Protein AF-A0A0C2FKF3-F1 (afdb_monomer_lite)

Radius of gyration: 17.96 Å; chains: 1; bounding box: 30×35×62 Å

InterPro domains:
  IPR029058 Alpha/Beta hydrolase fold [G3DSA:3.40.50.1820] (2-77)

pLDDT: mean 75.43, std 17.51, range [30.58, 95.81]

Structure (mmCIF, N/CA/C/O backbone):
data_AF-A0A0C2FKF3-F1
#
_entry.id   AF-A0A0C2FKF3-F1
#
loop_
_atom_site.group_PDB
_atom_site.id
_atom_site.type_symbol
_atom_site.label_atom_id
_atom_site.label_alt_id
_atom_site.label_comp_id
_atom_site.label_asym_id
_atom_site.label_entity_id
_atom_site.label_seq_id
_atom_site.pdbx_PDB_ins_code
_atom_site.Cartn_x
_atom_site.Cartn_y
_atom_site.Cartn_z
_atom_site.occupancy
_atom_site.B_iso_or_equiv
_atom_site.auth_seq_id
_atom_site.auth_comp_id
_atom_site.auth_asym_id
_atom_site.auth_atom_id
_atom_site.pdbx_PDB_model_num
ATOM 1 N N . MET A 1 1 ? 0.595 -1.906 -33.499 1.00 36.53 1 MET A N 1
ATOM 2 C CA . MET A 1 1 ? 1.545 -0.775 -33.388 1.00 36.53 1 MET A CA 1
ATOM 3 C C . MET A 1 1 ? 0.930 0.167 -32.358 1.00 36.53 1 MET A C 1
ATOM 5 O O . MET A 1 1 ? -0.204 0.544 -32.580 1.00 36.53 1 MET A O 1
ATOM 9 N N . HIS A 1 2 ? 1.459 0.460 -31.174 1.00 30.58 2 HIS A N 1
ATOM 10 C CA . HIS A 1 2 ? 2.814 0.431 -30.634 1.00 30.58 2 HIS A CA 1
ATOM 11 C C . HIS A 1 2 ? 2.900 -0.492 -29.411 1.00 30.58 2 HIS A C 1
ATOM 13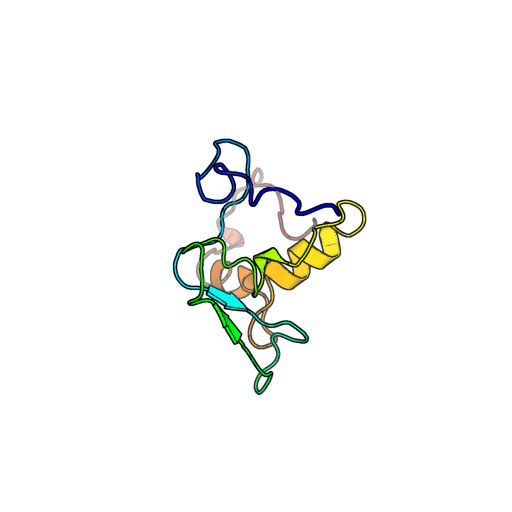 O O . HIS A 1 2 ? 2.126 -0.344 -28.471 1.00 30.58 2 HIS A O 1
ATOM 19 N N . GLY A 1 3 ? 3.850 -1.430 -29.426 1.00 34.91 3 GLY A N 1
ATOM 20 C CA . GLY A 1 3 ? 4.329 -2.030 -28.188 1.00 34.91 3 GLY A CA 1
ATOM 21 C C . GLY A 1 3 ? 5.115 -0.957 -27.453 1.00 34.91 3 GLY A C 1
ATOM 22 O O . GLY A 1 3 ? 6.171 -0.545 -27.931 1.00 34.91 3 GLY A O 1
ATOM 23 N N . GLN A 1 4 ? 4.564 -0.449 -26.355 1.00 41.09 4 GLN A N 1
ATOM 24 C CA . GLN A 1 4 ? 5.338 0.370 -25.442 1.00 41.09 4 GLN A CA 1
ATOM 25 C C . GLN A 1 4 ? 6.299 -0.585 -24.742 1.00 41.09 4 GLN A C 1
ATOM 27 O O . GLN A 1 4 ? 5.893 -1.448 -23.968 1.00 41.09 4 GLN A O 1
ATOM 32 N N . GLU A 1 5 ? 7.556 -0.489 -25.160 1.00 37.56 5 GLU A N 1
ATOM 33 C CA . GLU A 1 5 ? 8.729 -1.099 -24.557 1.00 37.56 5 GLU A CA 1
ATOM 34 C C . GLU A 1 5 ? 8.551 -1.143 -23.036 1.00 37.56 5 GLU A C 1
ATOM 36 O O . GLU A 1 5 ? 8.390 -0.102 -22.398 1.00 37.56 5 GLU A O 1
ATOM 41 N N . VAL A 1 6 ? 8.495 -2.351 -22.466 1.00 45.72 6 VAL A N 1
ATOM 42 C CA . VAL A 1 6 ? 8.483 -2.547 -21.015 1.00 45.72 6 VAL A CA 1
ATOM 43 C C . VAL A 1 6 ? 9.819 -2.002 -20.529 1.00 45.72 6 VAL A C 1
ATOM 45 O O . VAL A 1 6 ? 10.857 -2.647 -20.669 1.00 45.72 6 VAL A O 1
ATOM 48 N N . VAL A 1 7 ? 9.798 -0.740 -20.104 1.00 44.41 7 VAL A N 1
ATOM 49 C CA . VAL A 1 7 ? 10.984 0.057 -19.819 1.00 44.41 7 VAL A CA 1
ATOM 50 C C . VAL A 1 7 ? 11.840 -0.703 -18.810 1.00 44.41 7 VAL A C 1
ATOM 52 O O . VAL A 1 7 ? 11.436 -0.946 -17.677 1.00 44.41 7 VAL A O 1
ATOM 55 N N . SER A 1 8 ? 13.059 -1.029 -19.237 1.00 44.16 8 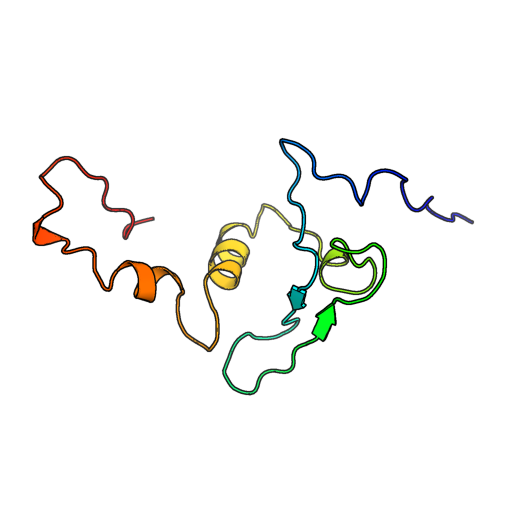SER A N 1
ATOM 56 C CA . SER A 1 8 ? 14.163 -1.700 -18.522 1.00 44.16 8 SER A CA 1
ATOM 57 C C . SER A 1 8 ? 14.518 -1.114 -17.128 1.00 44.16 8 SER A C 1
ATOM 59 O O . SER A 1 8 ? 15.396 -1.613 -16.422 1.00 44.16 8 SER A O 1
ATOM 61 N N . ASN A 1 9 ? 13.806 -0.074 -16.682 1.00 51.53 9 ASN A N 1
ATOM 62 C CA . ASN A 1 9 ? 14.049 0.681 -15.455 1.00 51.53 9 ASN A CA 1
ATOM 63 C C . ASN A 1 9 ? 12.927 0.572 -14.411 1.00 51.53 9 ASN A C 1
ATOM 65 O O . ASN A 1 9 ? 13.134 1.040 -13.297 1.00 51.53 9 ASN A O 1
ATOM 69 N N . THR A 1 10 ? 11.780 -0.053 -14.714 1.00 61.31 10 THR A N 1
ATOM 70 C CA . THR A 1 10 ? 10.647 -0.143 -13.767 1.00 61.31 10 THR A CA 1
ATOM 71 C C . THR A 1 10 ? 11.006 -0.900 -12.486 1.00 61.31 10 THR A C 1
ATOM 73 O O . THR A 1 10 ? 10.375 -0.697 -11.470 1.00 61.31 10 THR A O 1
ATOM 76 N N . CYS A 1 11 ? 12.066 -1.714 -12.490 1.00 63.16 11 CYS A N 1
ATOM 77 C CA . CYS A 1 11 ? 12.419 -2.602 -11.374 1.00 63.16 11 CYS A CA 1
ATOM 78 C C . CYS A 1 11 ? 13.598 -2.102 -10.523 1.00 63.16 11 CYS A C 1
ATOM 80 O O . CYS A 1 11 ? 14.193 -2.884 -9.781 1.00 63.16 11 CYS A O 1
ATOM 82 N N . LYS A 1 12 ? 14.042 -0.853 -10.704 1.00 68.69 12 LYS A N 1
ATOM 83 C CA . LYS A 1 12 ? 15.190 -0.311 -9.969 1.00 68.69 12 LYS A CA 1
ATOM 84 C C . LYS A 1 12 ? 14.697 0.710 -8.950 1.00 68.69 12 LYS A C 1
ATOM 86 O O . LYS A 1 12 ? 14.205 1.754 -9.376 1.00 68.69 12 LYS A O 1
ATOM 91 N N . PRO A 1 13 ? 14.869 0.466 -7.638 1.00 68.56 13 PRO A N 1
ATOM 92 C CA . PRO A 1 13 ? 14.539 1.466 -6.636 1.00 68.56 13 PRO A CA 1
ATOM 93 C C . PRO A 1 13 ? 15.347 2.738 -6.914 1.00 68.56 13 PRO A C 1
ATOM 95 O O . PRO A 1 13 ? 16.581 2.729 -6.947 1.00 68.56 13 PRO A O 1
ATOM 98 N N . GLY A 1 14 ? 14.633 3.827 -7.181 1.00 72.62 14 GLY A N 1
ATOM 99 C CA . GLY A 1 14 ? 15.206 5.143 -7.418 1.00 72.62 14 GLY A CA 1
ATOM 100 C C . GLY A 1 14 ? 15.239 5.946 -6.126 1.00 72.62 14 GLY A C 1
ATOM 101 O O . GLY A 1 14 ? 14.346 5.841 -5.295 1.00 72.62 14 GLY A O 1
ATOM 102 N N . ARG A 1 15 ? 16.238 6.820 -5.962 1.00 76.31 15 ARG A N 1
ATOM 103 C CA . ARG A 1 15 ? 16.348 7.687 -4.771 1.00 76.31 15 ARG A CA 1
ATOM 104 C C . ARG A 1 15 ? 15.106 8.563 -4.532 1.00 76.31 15 ARG A C 1
ATOM 106 O O . ARG A 1 15 ? 14.846 8.946 -3.397 1.00 76.31 15 ARG A O 1
ATOM 113 N N . PHE A 1 16 ? 14.375 8.895 -5.593 1.00 76.75 16 PHE A N 1
ATOM 114 C CA . PHE A 1 16 ? 13.201 9.773 -5.561 1.00 76.75 16 PHE A CA 1
ATOM 115 C C . PHE A 1 16 ? 11.968 9.125 -6.198 1.00 76.75 16 PHE A C 1
ATOM 117 O O . PHE A 1 16 ? 11.025 9.821 -6.562 1.00 76.75 16 PHE A O 1
ATOM 124 N N . THR A 1 17 ? 11.990 7.806 -6.375 1.00 73.31 17 THR A N 1
ATOM 125 C CA . THR A 1 17 ? 10.915 7.071 -7.037 1.00 73.31 17 THR A CA 1
ATOM 126 C C . THR A 1 17 ? 10.366 6.062 -6.039 1.00 73.31 17 THR A C 1
ATOM 128 O O . THR A 1 17 ? 11.149 5.246 -5.547 1.00 73.31 17 THR A O 1
ATOM 131 N N . PRO A 1 18 ? 9.065 6.123 -5.704 1.00 75.69 18 PRO A N 1
ATOM 132 C CA . PRO A 1 18 ? 8.429 5.092 -4.899 1.00 75.69 18 PRO A CA 1
ATOM 133 C C . PRO A 1 18 ? 8.668 3.722 -5.530 1.00 75.69 18 PRO A C 1
ATOM 135 O O . PRO A 1 18 ? 8.655 3.602 -6.753 1.00 75.69 18 PRO A O 1
ATOM 138 N N . TYR A 1 19 ? 8.930 2.728 -4.690 1.00 81.00 19 TYR A N 1
ATOM 139 C CA . TYR A 1 19 ? 9.163 1.355 -5.110 1.00 81.00 19 TYR A CA 1
ATOM 140 C C . TYR A 1 19 ? 8.350 0.429 -4.208 1.00 81.00 19 TYR A C 1
ATOM 142 O O . TYR A 1 19 ? 8.445 0.547 -2.979 1.00 81.00 19 TYR A O 1
ATOM 150 N N . HIS A 1 20 ? 7.549 -0.460 -4.786 1.00 77.81 20 HIS A N 1
ATOM 151 C CA . HIS A 1 20 ? 6.766 -1.424 -4.030 1.00 77.81 20 HIS A CA 1
ATOM 152 C C . HIS A 1 20 ? 7.670 -2.532 -3.469 1.00 77.81 20 HIS A C 1
ATOM 154 O O . HIS A 1 20 ? 8.688 -2.943 -4.024 1.00 77.81 20 HIS A O 1
ATOM 160 N N . GLN A 1 21 ? 7.334 -3.006 -2.275 1.00 75.12 21 GLN A N 1
ATOM 161 C CA . GLN A 1 21 ? 8.070 -4.100 -1.645 1.00 75.12 21 GLN A CA 1
ATOM 162 C C . GLN A 1 21 ? 7.839 -5.426 -2.389 1.00 75.12 21 GLN A C 1
ATOM 164 O O . GLN A 1 21 ? 6.824 -5.621 -3.045 1.00 75.12 21 GLN A O 1
ATOM 169 N N . GLY A 1 22 ? 8.790 -6.361 -2.282 1.00 74.44 22 GLY A N 1
ATOM 170 C CA . GLY A 1 22 ? 8.838 -7.571 -3.117 1.00 74.44 22 GLY A CA 1
ATOM 171 C C . GLY A 1 22 ? 7.591 -8.469 -3.096 1.00 74.44 22 GLY A C 1
ATOM 172 O O . GLY A 1 22 ? 7.283 -9.075 -4.119 1.00 74.44 22 GLY A O 1
ATOM 173 N N . THR A 1 23 ? 6.893 -8.556 -1.962 1.00 80.75 23 THR A N 1
ATOM 174 C CA . THR A 1 23 ? 5.610 -9.260 -1.823 1.00 80.75 23 THR A CA 1
ATOM 175 C C . THR A 1 23 ? 4.600 -8.280 -1.251 1.00 80.75 23 THR A C 1
ATOM 177 O O . THR A 1 23 ? 4.795 -7.763 -0.151 1.00 80.75 23 THR A O 1
ATOM 180 N N . GLU A 1 24 ? 3.536 -8.017 -2.002 1.00 88.19 24 GLU A N 1
ATOM 181 C CA . GLU A 1 24 ? 2.506 -7.043 -1.652 1.00 88.19 24 GLU A CA 1
ATOM 182 C C . GLU A 1 24 ? 1.130 -7.714 -1.609 1.00 88.19 24 GLU A C 1
ATOM 184 O O . GLU A 1 24 ? 0.796 -8.531 -2.467 1.00 88.19 24 GLU A O 1
ATOM 189 N N . ILE A 1 25 ? 0.323 -7.345 -0.611 1.00 91.31 25 ILE A N 1
ATOM 190 C CA . ILE A 1 25 ? -1.113 -7.620 -0.594 1.00 91.31 25 ILE A CA 1
ATOM 191 C C . ILE A 1 25 ? -1.832 -6.343 -1.005 1.00 91.31 25 ILE A C 1
ATOM 193 O O . ILE A 1 25 ? -1.790 -5.346 -0.283 1.00 91.31 25 ILE A O 1
ATOM 197 N N . TRP A 1 26 ? -2.511 -6.388 -2.144 1.00 91.25 26 TRP A N 1
ATOM 198 C CA . TRP A 1 26 ? -3.216 -5.250 -2.707 1.00 91.25 26 TRP A CA 1
ATOM 199 C C . TRP A 1 26 ? -4.730 -5.396 -2.543 1.00 91.25 26 TRP A C 1
ATOM 201 O O . TRP A 1 26 ? -5.318 -6.433 -2.857 1.00 91.25 26 TRP A O 1
ATOM 211 N N . TYR A 1 27 ? -5.373 -4.332 -2.065 1.00 93.00 27 TYR A N 1
ATOM 212 C CA . TYR A 1 27 ? -6.823 -4.243 -1.904 1.00 93.00 27 TYR A CA 1
ATOM 213 C C . TYR A 1 27 ? -7.394 -3.272 -2.948 1.00 93.00 27 TYR A C 1
ATOM 215 O O . TYR A 1 27 ? -7.348 -2.062 -2.733 1.00 93.00 27 TYR A O 1
ATOM 223 N N . PRO A 1 28 ? -7.963 -3.757 -4.066 1.00 89.81 28 PRO A N 1
ATOM 224 C CA . PRO A 1 28 ? -8.374 -2.886 -5.172 1.00 89.81 28 PRO A CA 1
ATOM 225 C C . PRO A 1 28 ? -9.651 -2.078 -4.896 1.00 89.81 28 PRO A C 1
ATOM 227 O O . PRO A 1 28 ? -9.945 -1.136 -5.625 1.00 89.81 28 PRO A O 1
ATOM 230 N N . ALA A 1 29 ? -10.441 -2.467 -3.888 1.00 89.88 29 ALA A N 1
ATOM 231 C CA . ALA A 1 29 ? -11.759 -1.881 -3.630 1.00 89.88 29 ALA A CA 1
ATOM 232 C C . ALA A 1 29 ? -11.942 -1.367 -2.195 1.00 89.88 29 ALA A C 1
ATOM 234 O O . ALA A 1 29 ? -12.519 -0.304 -1.987 1.00 89.88 29 ALA A O 1
ATOM 235 N N . SER A 1 30 ? -11.510 -2.131 -1.189 1.00 90.75 30 SER A N 1
ATOM 236 C CA . SER A 1 30 ? -11.647 -1.751 0.218 1.00 90.75 30 SER A CA 1
ATOM 237 C C . SER A 1 30 ? -10.671 -2.530 1.087 1.00 90.75 30 SER A C 1
ATOM 239 O O . SER A 1 30 ? -10.378 -3.684 0.797 1.00 90.75 30 SER A O 1
ATOM 241 N N . MET A 1 31 ? -10.228 -1.919 2.186 1.00 92.31 31 MET A N 1
ATOM 242 C CA . MET A 1 31 ? -9.410 -2.561 3.219 1.00 92.31 31 MET A CA 1
ATOM 243 C C . MET A 1 31 ? -10.235 -2.915 4.469 1.00 92.31 31 MET A C 1
ATOM 245 O O . MET A 1 31 ? -9.683 -3.106 5.547 1.00 92.31 31 MET A O 1
ATOM 249 N N . ARG A 1 32 ? -11.572 -2.982 4.379 1.00 92.50 32 ARG A N 1
ATOM 250 C CA . ARG A 1 32 ? -12.436 -3.409 5.498 1.00 92.50 32 ARG A CA 1
ATOM 251 C C . ARG A 1 32 ? -12.312 -4.915 5.769 1.00 92.50 32 ARG A C 1
ATOM 253 O O . ARG A 1 32 ? -12.002 -5.665 4.839 1.00 92.50 32 ARG A O 1
ATOM 260 N N . PRO A 1 33 ? -12.622 -5.393 6.988 1.00 93.56 33 PRO A N 1
ATOM 261 C CA . PRO A 1 33 ? -12.670 -6.825 7.271 1.00 93.56 33 PRO A CA 1
ATOM 262 C C . PRO A 1 33 ? -13.572 -7.575 6.279 1.00 93.56 33 PRO A C 1
ATOM 264 O O . PRO A 1 33 ? -14.694 -7.147 6.013 1.00 93.56 33 PRO A O 1
ATOM 267 N N . GLY A 1 34 ? -13.068 -8.680 5.725 1.00 92.94 34 GLY A N 1
ATOM 268 C CA . GLY A 1 34 ? -13.773 -9.489 4.722 1.00 92.94 34 GLY A CA 1
ATOM 269 C C . GLY A 1 34 ? -13.639 -9.004 3.274 1.00 92.94 34 GLY A C 1
ATOM 270 O O . GLY A 1 34 ? -14.186 -9.644 2.379 1.00 92.94 34 GLY A O 1
ATOM 271 N N . SER A 1 35 ? -12.915 -7.909 3.021 1.00 94.50 35 SER A N 1
ATOM 272 C CA . SER A 1 35 ? -12.647 -7.453 1.652 1.00 94.50 35 SER A CA 1
ATOM 273 C C . SER A 1 35 ? -11.721 -8.419 0.915 1.00 94.50 35 SER A C 1
ATOM 275 O O . SER A 1 35 ? -10.801 -8.991 1.502 1.00 94.50 35 SER A O 1
ATOM 277 N N . SER A 1 36 ? -11.947 -8.577 -0.388 1.00 95.81 36 SER A N 1
ATOM 278 C CA . SER A 1 36 ? -11.061 -9.345 -1.260 1.00 95.81 36 SER A CA 1
ATOM 279 C C . SER A 1 36 ? -9.719 -8.642 -1.432 1.00 95.81 36 SER A C 1
ATOM 281 O O . SER A 1 36 ? -9.681 -7.425 -1.637 1.00 95.81 36 SER A O 1
ATOM 283 N N . TYR A 1 37 ? -8.647 -9.424 -1.442 1.00 94.75 37 TYR A N 1
ATOM 284 C CA . TYR A 1 37 ? -7.301 -8.959 -1.737 1.00 94.75 37 TYR A CA 1
ATOM 285 C C . TYR A 1 37 ? -6.688 -9.758 -2.884 1.00 94.75 37 TYR A C 1
ATOM 287 O O . TYR A 1 37 ? -7.127 -10.867 -3.198 1.00 94.75 37 TYR A O 1
ATOM 295 N N . VAL A 1 38 ? -5.654 -9.183 -3.485 1.00 94.62 38 VAL A N 1
ATOM 296 C CA . VAL A 1 38 ? -4.794 -9.826 -4.474 1.00 94.62 38 VAL A CA 1
ATOM 297 C C . VAL A 1 38 ? -3.395 -9.910 -3.882 1.00 94.62 38 VAL A C 1
ATOM 299 O O . VAL A 1 38 ? -2.880 -8.927 -3.355 1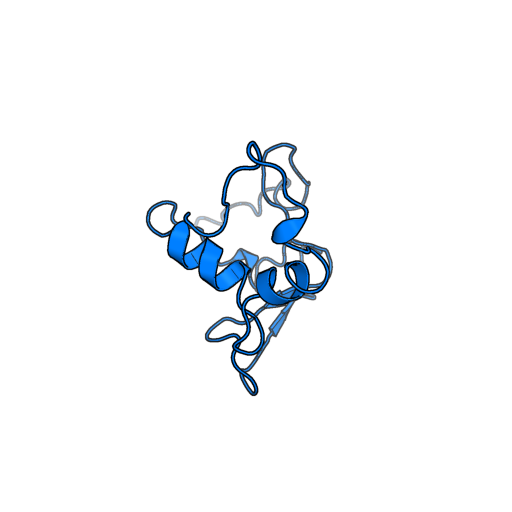.00 94.62 38 VAL A O 1
ATOM 302 N N . GLU A 1 39 ? -2.783 -11.086 -3.943 1.00 94.06 39 GLU A N 1
ATOM 303 C CA . GLU A 1 39 ? -1.367 -11.245 -3.629 1.00 94.06 39 GLU A CA 1
ATOM 304 C C . GLU A 1 39 ? -0.549 -10.967 -4.899 1.00 94.06 39 GLU A C 1
ATOM 306 O O . GLU A 1 39 ? -0.655 -11.695 -5.888 1.00 94.06 39 GLU A O 1
ATOM 311 N N . CYS A 1 40 ? 0.240 -9.893 -4.894 1.00 91.00 40 CYS A N 1
ATOM 312 C CA . CYS A 1 40 ? 1.072 -9.496 -6.025 1.00 91.00 40 CYS A CA 1
ATOM 313 C C . CYS A 1 40 ? 2.376 -10.313 -6.022 1.00 91.00 40 CYS A C 1
ATOM 315 O O . CYS A 1 40 ? 3.352 -9.966 -5.353 1.00 91.00 40 CYS A O 1
ATOM 317 N N . VAL A 1 41 ? 2.383 -11.423 -6.760 1.00 90.44 41 VAL A N 1
ATOM 318 C CA . VAL A 1 41 ? 3.530 -12.349 -6.904 1.00 90.44 41 VAL A CA 1
ATOM 319 C C . VAL A 1 41 ? 4.026 -12.470 -8.345 1.00 90.44 41 VAL A C 1
ATOM 321 O O . VAL A 1 41 ? 4.878 -13.311 -8.645 1.00 90.44 41 VAL A O 1
ATOM 324 N N . GLY A 1 42 ? 3.485 -11.655 -9.250 1.00 87.19 42 GLY A N 1
ATOM 325 C CA . GLY A 1 42 ? 3.843 -11.637 -10.656 1.00 87.19 42 GLY A CA 1
ATOM 326 C C . GLY A 1 42 ? 5.167 -10.933 -10.932 1.00 87.19 42 GLY A C 1
ATOM 327 O O . GLY A 1 42 ? 6.049 -10.784 -10.081 1.00 87.19 42 GLY A O 1
ATOM 328 N N . THR A 1 43 ? 5.332 -10.544 -12.192 1.00 85.25 43 THR A N 1
ATOM 329 C CA . THR A 1 43 ? 6.567 -9.941 -12.692 1.00 85.25 43 THR A CA 1
ATOM 330 C C . THR A 1 43 ? 6.327 -8.517 -13.184 1.00 85.25 43 THR A C 1
ATOM 332 O O . THR A 1 43 ? 5.308 -8.266 -13.827 1.00 85.25 43 THR A O 1
ATOM 335 N N . PRO A 1 44 ? 7.295 -7.611 -13.001 1.00 84.56 44 PRO A N 1
ATOM 336 C CA . PRO A 1 44 ? 8.547 -7.809 -12.269 1.00 84.56 44 PRO A CA 1
ATOM 337 C C . PRO A 1 44 ? 8.347 -7.929 -10.750 1.00 84.56 44 PRO A C 1
ATOM 339 O O . PRO A 1 44 ? 7.396 -7.395 -10.192 1.00 84.56 44 PRO A O 1
ATOM 342 N N . LYS A 1 45 ? 9.255 -8.643 -10.072 1.00 82.88 45 LYS A N 1
ATOM 343 C CA . LYS A 1 45 ? 9.189 -8.777 -8.610 1.00 82.88 45 LYS A CA 1
ATOM 344 C C . LYS A 1 45 ? 9.339 -7.411 -7.950 1.00 82.88 45 LYS A C 1
ATOM 346 O O . LYS A 1 45 ? 10.280 -6.691 -8.269 1.00 82.88 45 LYS A O 1
ATOM 351 N N . GLY A 1 46 ? 8.448 -7.111 -7.010 1.00 81.69 46 GLY A N 1
ATOM 352 C CA . GLY A 1 46 ? 8.382 -5.817 -6.336 1.00 81.69 46 GLY A CA 1
ATOM 353 C C . GLY A 1 46 ? 7.767 -4.695 -7.163 1.00 81.69 46 GLY A C 1
ATOM 354 O O . GLY A 1 46 ? 7.653 -3.612 -6.636 1.00 81.69 46 GLY A O 1
ATOM 355 N N . GLU A 1 47 ? 7.358 -4.921 -8.414 1.00 86.62 47 GLU A N 1
ATOM 356 C CA . GLU A 1 47 ? 6.658 -3.922 -9.237 1.00 86.62 47 GLU A CA 1
ATOM 357 C C . GLU A 1 47 ? 5.700 -4.610 -10.220 1.00 86.62 47 GLU A C 1
ATOM 359 O O . GLU A 1 47 ? 5.668 -4.284 -11.410 1.00 86.62 47 GLU A O 1
ATOM 364 N N . ASP A 1 48 ? 4.963 -5.619 -9.741 1.00 89.00 48 ASP A N 1
ATOM 365 C CA . ASP A 1 48 ? 4.137 -6.501 -10.571 1.00 89.00 48 ASP A CA 1
ATOM 366 C C . ASP A 1 48 ? 3.229 -5.686 -11.498 1.00 89.00 48 ASP A C 1
ATOM 368 O O . ASP A 1 48 ? 2.258 -5.059 -11.067 1.00 89.00 48 ASP A O 1
ATOM 372 N N . ALA A 1 49 ? 3.549 -5.724 -12.795 1.00 87.44 49 ALA A N 1
ATOM 373 C CA . ALA A 1 49 ? 2.935 -4.883 -13.815 1.00 87.44 49 ALA A CA 1
ATOM 374 C C . ALA A 1 49 ? 1.462 -5.236 -14.078 1.00 87.44 49 ALA A C 1
ATOM 376 O O . ALA A 1 49 ? 0.798 -4.562 -14.862 1.00 87.44 49 ALA A O 1
ATOM 377 N N . THR A 1 50 ? 0.960 -6.299 -13.449 1.00 88.88 50 THR A N 1
ATOM 378 C CA . THR A 1 50 ? -0.429 -6.754 -13.545 1.00 88.88 50 THR A CA 1
ATOM 379 C C . THR A 1 50 ? -1.217 -6.577 -12.246 1.00 88.88 50 THR A C 1
ATOM 381 O O . THR A 1 50 ? -2.401 -6.906 -12.209 1.00 88.88 50 THR A O 1
ATOM 384 N N . CYS A 1 51 ? -0.586 -6.034 -11.200 1.00 90.50 51 CYS A N 1
ATOM 385 C CA . CYS A 1 51 ? -1.177 -5.838 -9.878 1.00 90.50 51 CYS A CA 1
ATOM 386 C C . CYS A 1 51 ? -1.298 -4.337 -9.539 1.00 90.50 51 CYS A C 1
ATOM 388 O O . CYS A 1 51 ? -1.689 -3.531 -10.390 1.00 90.50 51 CYS A O 1
ATOM 390 N N . SER A 1 52 ? -0.952 -3.951 -8.308 1.00 88.00 52 SER A N 1
ATOM 391 C CA . SER A 1 52 ? -0.963 -2.575 -7.790 1.00 88.00 52 SER A CA 1
ATOM 392 C C . SER A 1 52 ? -0.210 -1.568 -8.668 1.00 88.00 52 SER A C 1
ATOM 394 O O . SER A 1 52 ? -0.656 -0.431 -8.794 1.00 88.00 52 SER A O 1
ATOM 396 N N . ASN A 1 53 ? 0.861 -1.980 -9.360 1.00 86.56 53 ASN A N 1
ATOM 397 C CA . ASN A 1 53 ? 1.655 -1.107 -10.237 1.00 86.56 53 ASN A CA 1
ATOM 398 C C . ASN A 1 53 ? 0.884 -0.603 -11.480 1.00 86.56 53 ASN A C 1
ATOM 400 O O . ASN A 1 53 ? 1.328 0.295 -12.191 1.00 86.56 53 ASN A O 1
ATOM 404 N N . THR A 1 54 ? -0.300 -1.154 -11.757 1.00 85.50 54 THR A N 1
ATOM 405 C CA . THR A 1 54 ? -1.207 -0.604 -12.779 1.00 85.50 54 THR A CA 1
ATOM 406 C C . THR A 1 54 ? -1.893 0.690 -12.328 1.00 85.50 54 THR A C 1
ATOM 408 O O . THR A 1 54 ? -2.417 1.438 -13.158 1.00 85.50 54 THR A O 1
ATOM 411 N N . PHE A 1 55 ? -1.898 0.973 -11.022 1.00 83.44 55 PHE A N 1
ATOM 412 C CA . PHE A 1 55 ? -2.555 2.132 -10.441 1.00 83.44 55 PHE A CA 1
ATOM 413 C C . PHE A 1 55 ? -1.675 3.383 -10.539 1.00 83.44 55 PHE A C 1
ATOM 415 O O . PHE A 1 55 ? -0.594 3.465 -9.960 1.00 83.44 55 PHE A O 1
ATOM 422 N N . LEU A 1 56 ? -2.164 4.397 -11.253 1.00 80.12 56 LEU A N 1
ATOM 423 C CA . LEU A 1 56 ? -1.468 5.671 -11.412 1.00 80.12 56 LEU A CA 1
ATOM 424 C C . LEU A 1 56 ? -1.919 6.674 -10.346 1.00 80.12 56 LEU A C 1
ATOM 426 O O . LEU A 1 56 ? -3.089 7.055 -10.284 1.00 80.12 56 LEU A O 1
ATOM 430 N N . PHE A 1 57 ? -0.969 7.155 -9.544 1.00 78.88 57 PHE A N 1
ATOM 431 C CA . PHE A 1 57 ? -1.223 8.188 -8.544 1.00 78.88 57 PHE A CA 1
ATOM 432 C C . PHE A 1 57 ? -1.476 9.550 -9.200 1.00 78.88 57 PHE A C 1
ATOM 434 O O . PHE A 1 57 ? -0.600 10.142 -9.829 1.00 78.88 57 PHE A O 1
ATOM 441 N N . ASN A 1 58 ? -2.679 10.084 -9.002 1.00 85.06 58 ASN A N 1
ATOM 442 C CA . ASN A 1 58 ? -3.011 11.471 -9.307 1.00 85.06 58 ASN A CA 1
ATOM 443 C C . ASN A 1 58 ? -2.739 12.385 -8.098 1.00 85.06 58 ASN A C 1
ATOM 445 O O . ASN A 1 58 ? -3.452 12.331 -7.099 1.00 85.06 58 ASN A O 1
ATOM 449 N N . TYR A 1 59 ? -1.763 13.287 -8.201 1.00 84.62 59 TYR A N 1
ATOM 450 C CA . TYR A 1 59 ? -1.410 14.199 -7.105 1.00 84.62 59 TYR A CA 1
ATOM 451 C C . TYR A 1 59 ? -2.569 15.066 -6.586 1.00 84.62 59 TYR A C 1
ATOM 453 O O . TYR A 1 59 ? -2.557 15.443 -5.418 1.00 84.62 59 TYR A O 1
ATOM 461 N N . ASN A 1 60 ? -3.607 15.321 -7.387 1.00 92.75 60 ASN A N 1
ATOM 462 C CA . ASN A 1 60 ? -4.791 16.054 -6.924 1.00 92.75 60 ASN A CA 1
ATOM 463 C C . ASN A 1 60 ? -5.594 15.289 -5.856 1.00 92.75 60 ASN A C 1
ATOM 465 O O . ASN A 1 60 ? -6.408 15.886 -5.159 1.00 92.75 60 ASN A O 1
ATOM 469 N N . HIS A 1 61 ? -5.382 13.977 -5.725 1.00 88.25 61 HIS A N 1
ATOM 470 C CA . HIS A 1 61 ? -6.031 13.107 -4.741 1.00 88.25 61 HIS A CA 1
ATOM 471 C C . HIS A 1 61 ? -5.055 12.615 -3.661 1.00 88.25 61 HIS A C 1
ATOM 473 O O . HIS A 1 61 ? -5.320 11.614 -2.998 1.00 88.25 61 HIS A O 1
ATOM 479 N N . TYR A 1 62 ? -3.930 13.311 -3.472 1.00 86.81 62 TYR A N 1
ATOM 480 C CA . TYR A 1 62 ? -2.880 12.927 -2.526 1.00 86.81 62 TYR A CA 1
ATOM 481 C C . TYR A 1 62 ? -3.405 12.624 -1.114 1.00 86.81 62 TYR A C 1
ATOM 483 O O . TYR A 1 62 ? -3.017 11.615 -0.527 1.00 86.81 62 TYR A O 1
ATOM 491 N N . GLU A 1 63 ? -4.321 13.443 -0.591 1.00 89.38 63 GLU A N 1
ATOM 492 C CA . 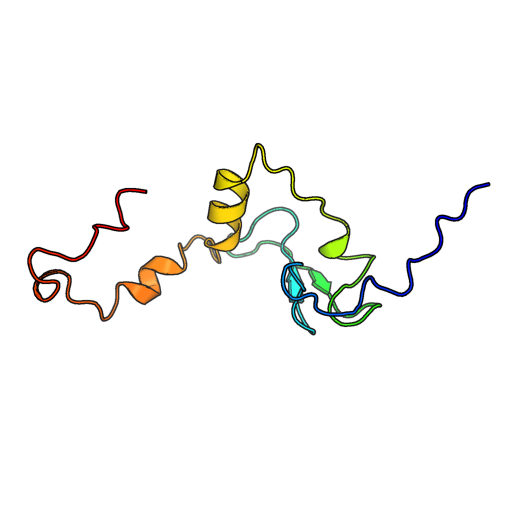GLU A 1 63 ? -4.894 13.238 0.747 1.00 89.38 63 GLU A CA 1
ATOM 493 C C . GLU A 1 63 ? -5.718 11.949 0.842 1.00 89.38 63 GLU A C 1
ATOM 495 O O . GLU A 1 63 ? -5.589 11.199 1.807 1.00 89.38 63 GLU A O 1
ATOM 500 N N . LEU A 1 64 ? -6.514 11.640 -0.188 1.00 89.19 64 LEU A N 1
ATOM 501 C CA . LEU A 1 64 ? -7.302 10.404 -0.243 1.00 89.19 64 LEU A CA 1
ATOM 502 C C . LEU A 1 64 ? -6.389 9.178 -0.293 1.00 89.19 64 LEU A C 1
ATOM 504 O O . LEU A 1 64 ? -6.584 8.222 0.450 1.00 89.19 64 LEU A O 1
ATOM 508 N N . TYR A 1 65 ? -5.345 9.231 -1.117 1.00 87.62 65 TYR A N 1
ATOM 509 C CA . TYR A 1 65 ? -4.377 8.144 -1.210 1.00 87.62 65 TYR A CA 1
ATOM 510 C C . TYR A 1 65 ? -3.561 7.971 0.067 1.00 87.62 65 TYR A C 1
ATOM 512 O O . TYR A 1 65 ? -3.266 6.847 0.460 1.00 87.62 65 TYR A O 1
ATOM 520 N N . THR A 1 66 ? -3.218 9.070 0.739 1.00 87.38 66 THR A N 1
ATOM 521 C CA . THR A 1 66 ? -2.515 9.032 2.025 1.00 87.38 66 THR A CA 1
ATOM 522 C C . THR A 1 66 ? -3.409 8.463 3.123 1.00 87.38 66 THR A C 1
ATOM 524 O O . THR A 1 66 ? -2.928 7.703 3.965 1.00 87.38 66 THR A O 1
ATOM 527 N N . PHE A 1 67 ? -4.703 8.788 3.105 1.00 89.75 67 PHE A N 1
ATOM 528 C CA . PHE A 1 67 ? -5.694 8.198 3.998 1.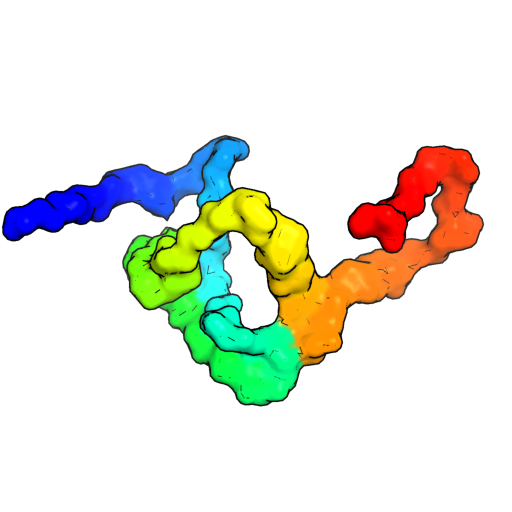00 89.75 67 PHE A CA 1
ATOM 529 C C . PHE A 1 67 ? -5.801 6.684 3.784 1.00 89.75 67 PHE A C 1
ATOM 531 O O . PHE A 1 67 ? -5.651 5.934 4.748 1.00 89.75 67 PHE A O 1
ATOM 538 N N . ASP A 1 68 ? -5.983 6.235 2.539 1.00 88.81 68 ASP A N 1
ATOM 539 C CA . ASP A 1 68 ? -6.083 4.808 2.203 1.00 88.81 68 ASP A CA 1
ATOM 540 C C . ASP A 1 68 ? -4.794 4.058 2.551 1.00 88.81 68 ASP A C 1
ATOM 542 O O . ASP A 1 68 ? -4.834 2.996 3.167 1.00 88.81 68 ASP A O 1
ATOM 546 N N . HIS A 1 69 ? -3.630 4.648 2.265 1.00 87.06 69 HIS A N 1
ATOM 547 C CA . HIS A 1 69 ? -2.327 4.075 2.609 1.00 87.06 69 HIS A CA 1
ATOM 548 C C . HIS A 1 69 ? -2.137 3.867 4.121 1.00 87.06 69 HIS A C 1
ATOM 550 O O . HIS A 1 69 ? -1.298 3.070 4.538 1.00 87.06 69 HIS A O 1
ATOM 556 N N . ARG A 1 70 ? -2.904 4.571 4.960 1.00 89.69 70 ARG A N 1
ATOM 557 C CA . ARG A 1 70 ? -2.862 4.469 6.424 1.00 8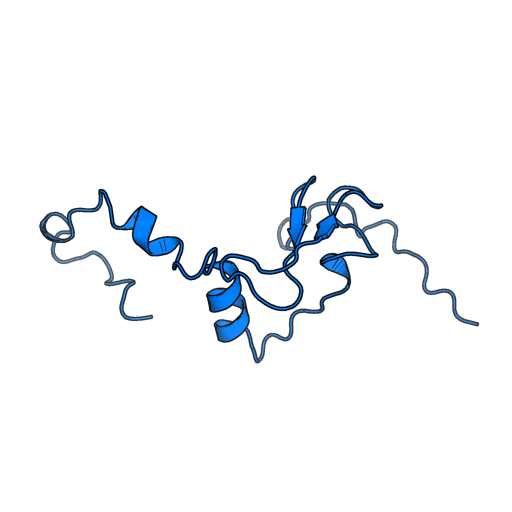9.69 70 ARG A CA 1
ATOM 558 C C . ARG A 1 70 ? -4.047 3.698 7.005 1.00 89.69 70 ARG A C 1
ATOM 560 O O . ARG A 1 70 ? -4.117 3.579 8.224 1.00 89.69 70 ARG A O 1
ATOM 567 N N . HIS A 1 71 ? -4.952 3.154 6.193 1.00 91.38 71 HIS A N 1
ATOM 568 C CA . HIS A 1 71 ? -6.215 2.590 6.665 1.00 91.38 71 HIS A CA 1
ATOM 569 C C . HIS A 1 71 ? -6.362 1.102 6.335 1.00 91.38 71 HIS A C 1
ATOM 571 O O . HIS A 1 71 ? -6.759 0.748 5.235 1.00 91.38 71 HIS A O 1
ATOM 577 N N . TYR A 1 72 ? -6.146 0.217 7.311 1.00 90.50 72 TYR A N 1
ATOM 578 C CA . TYR A 1 72 ? -6.265 -1.235 7.126 1.00 90.50 72 TYR A CA 1
ATOM 579 C C . TYR A 1 72 ? -7.224 -1.853 8.138 1.00 90.50 72 TYR A C 1
ATOM 581 O O . TYR A 1 72 ? -7.251 -1.474 9.304 1.00 90.50 72 TYR A O 1
ATOM 589 N N . PHE A 1 73 ? -8.017 -2.827 7.699 1.00 91.06 73 PHE A N 1
ATOM 590 C CA . PHE A 1 73 ? -9.015 -3.538 8.507 1.00 91.06 73 PHE A CA 1
ATOM 591 C C . PHE A 1 73 ? -10.024 -2.620 9.205 1.00 91.06 73 PHE A C 1
ATOM 593 O O . PHE A 1 73 ? -10.488 -2.920 10.301 1.00 91.06 73 PHE A O 1
ATOM 600 N N . ALA A 1 74 ? -10.399 -1.522 8.544 1.00 90.19 74 ALA A N 1
ATOM 601 C CA . ALA A 1 74 ? -11.220 -0.449 9.108 1.00 90.19 74 ALA A CA 1
ATOM 602 C C . ALA A 1 74 ? -10.566 0.332 10.272 1.00 90.19 74 ALA A C 1
ATOM 604 O O . ALA A 1 74 ? -11.265 1.032 11.002 1.00 90.19 74 ALA A O 1
ATOM 605 N N . VAL A 1 75 ? -9.238 0.263 10.416 1.00 89.75 75 VAL A N 1
ATOM 606 C CA . VAL A 1 75 ? -8.455 0.920 11.472 1.00 89.75 75 VAL A CA 1
ATOM 607 C C . VAL A 1 75 ? -7.404 1.841 10.853 1.00 89.75 75 VAL A C 1
ATOM 609 O O . VAL A 1 75 ? -6.777 1.508 9.847 1.00 89.75 75 VAL A O 1
ATOM 612 N N . GLN A 1 76 ? -7.193 3.015 11.449 1.00 88.88 76 GLN A N 1
ATOM 613 C CA . GLN A 1 76 ? -6.091 3.898 11.072 1.00 88.88 76 GLN A CA 1
ATOM 614 C C . GLN A 1 76 ? -4.791 3.394 11.710 1.00 88.88 76 GLN A C 1
ATOM 616 O O . GLN A 1 76 ? -4.648 3.415 12.928 1.00 88.88 76 GLN A O 1
ATOM 621 N N . VAL A 1 77 ? -3.815 2.980 10.899 1.00 85.31 77 VAL A N 1
ATOM 622 C CA . VAL A 1 77 ? -2.494 2.495 11.343 1.00 85.31 77 VAL A CA 1
ATOM 623 C C . VAL A 1 77 ? -1.829 3.433 12.367 1.00 85.31 77 VAL A C 1
ATOM 625 O O . VAL A 1 77 ? -1.283 2.926 13.350 1.00 85.31 77 VAL A O 1
ATOM 628 N N . PRO A 1 78 ? -1.907 4.778 12.239 1.00 83.50 78 PRO A N 1
ATOM 629 C CA . PRO A 1 78 ? -1.377 5.687 13.256 1.00 83.50 78 PRO A CA 1
ATOM 630 C C . PRO A 1 78 ? -1.951 5.503 14.670 1.00 83.50 78 PRO A C 1
ATOM 632 O O . PRO A 1 78 ? -1.303 5.910 15.632 1.00 83.50 78 PRO A O 1
ATOM 635 N N . GLU A 1 79 ? -3.129 4.897 14.842 1.00 78.12 79 GLU A N 1
ATOM 636 C CA . GLU A 1 79 ? -3.696 4.603 16.167 1.00 78.12 79 GLU A CA 1
ATOM 637 C C . GLU A 1 79 ? -2.795 3.663 16.979 1.00 78.12 79 GLU A C 1
ATOM 639 O O . GLU A 1 79 ? -2.590 3.900 18.169 1.00 78.12 79 GLU A O 1
ATOM 644 N N . PHE A 1 80 ? -2.150 2.686 16.331 1.00 74.44 80 PHE A N 1
ATOM 645 C CA . PHE A 1 80 ? -1.179 1.794 16.978 1.00 74.44 80 PHE A CA 1
ATOM 646 C C . PHE A 1 80 ? 0.141 2.500 17.334 1.00 74.44 80 PHE A C 1
ATOM 648 O O . PHE A 1 80 ? 0.860 2.070 18.234 1.00 74.44 80 PHE A O 1
ATOM 655 N N . GLY A 1 81 ? 0.468 3.606 16.659 1.00 67.50 81 GLY A N 1
ATOM 656 C CA . GLY A 1 81 ? 1.609 4.457 17.014 1.00 67.50 81 GLY A CA 1
ATOM 657 C C . GLY A 1 81 ? 1.331 5.366 18.217 1.00 67.50 81 GLY A C 1
ATOM 658 O O . GLY A 1 81 ? 2.257 5.779 18.911 1.00 67.50 81 GLY A O 1
ATOM 659 N N . LYS A 1 82 ? 0.055 5.659 18.502 1.00 64.06 82 LYS A N 1
ATOM 660 C CA . LYS A 1 82 ? -0.359 6.429 19.687 1.00 64.06 82 LYS A CA 1
ATOM 661 C C . LYS A 1 82 ? -0.333 5.579 20.956 1.00 64.06 82 LYS A C 1
ATOM 663 O O . LYS A 1 82 ? -0.092 6.114 22.037 1.00 64.06 82 LYS A O 1
ATOM 668 N N . THR A 1 83 ? -0.535 4.265 20.846 1.00 53.31 83 THR A N 1
ATOM 669 C CA . THR A 1 83 ? -0.401 3.322 21.964 1.00 53.31 83 THR A CA 1
ATOM 670 C C . THR A 1 83 ? 1.064 3.188 22.391 1.00 53.31 83 THR A C 1
ATOM 672 O O . THR A 1 83 ? 1.785 2.308 21.939 1.00 53.31 83 THR A O 1
ATOM 675 N N . GLY A 1 84 ? 1.513 4.104 23.253 1.00 55.31 84 GLY A N 1
ATOM 676 C CA . GLY A 1 84 ? 2.877 4.170 23.793 1.00 55.31 84 GLY A CA 1
ATOM 677 C C . GLY A 1 84 ? 3.449 5.591 23.840 1.00 55.31 84 GLY A C 1
ATOM 678 O O . GLY A 1 84 ? 4.269 5.894 24.705 1.00 55.31 84 GLY A O 1
ATOM 679 N N . CYS A 1 85 ? 2.967 6.495 22.983 1.00 57.38 85 CYS A N 1
ATOM 680 C CA . CYS A 1 85 ? 3.265 7.921 23.080 1.00 57.38 85 CYS A CA 1
ATOM 681 C C . CYS A 1 85 ? 2.353 8.559 24.131 1.00 57.38 85 CYS A C 1
ATOM 683 O O . CYS A 1 85 ? 1.211 8.921 23.853 1.00 57.38 85 CYS A O 1
ATOM 685 N N . ASN A 1 86 ? 2.858 8.723 25.354 1.00 60.22 86 ASN A N 1
ATOM 686 C CA . ASN A 1 86 ? 2.183 9.564 26.331 1.00 60.22 86 ASN A CA 1
ATOM 687 C C . ASN A 1 86 ? 2.272 11.022 25.854 1.00 60.22 86 ASN A C 1
ATOM 689 O O . ASN A 1 86 ? 3.296 11.678 26.034 1.00 60.22 86 ASN A O 1
ATOM 693 N N . ILE A 1 87 ? 1.210 11.534 25.230 1.00 60.94 87 ILE A N 1
ATOM 694 C CA . ILE A 1 87 ? 1.132 12.929 24.769 1.00 60.94 87 ILE A CA 1
ATOM 695 C C . ILE A 1 87 ? 1.356 13.943 25.902 1.00 60.94 87 ILE A C 1
ATOM 697 O O . ILE A 1 87 ? 1.725 15.077 25.637 1.00 60.94 87 ILE A O 1
ATOM 701 N N . SER A 1 88 ? 1.216 13.539 27.169 1.00 58.28 88 SER A N 1
ATOM 702 C CA . SER A 1 88 ? 1.546 14.371 28.331 1.00 58.28 88 SER A CA 1
ATOM 703 C C . SER A 1 88 ? 3.054 14.518 28.576 1.00 58.28 88 SER A C 1
ATOM 705 O O . SER A 1 88 ? 3.459 15.349 29.379 1.00 58.28 88 SER A O 1
ATOM 707 N N . THR A 1 89 ? 3.894 13.715 27.914 1.00 55.47 89 THR A N 1
ATOM 708 C CA . THR A 1 89 ? 5.371 13.803 27.974 1.00 55.47 89 THR A CA 1
ATOM 709 C C . THR A 1 89 ? 5.971 14.580 26.806 1.00 55.47 89 THR A C 1
ATOM 711 O O . THR A 1 89 ? 7.171 14.849 26.772 1.00 55.47 89 THR A O 1
ATOM 714 N N . VAL A 1 90 ? 5.128 14.963 25.850 1.00 57.53 90 VAL A N 1
ATOM 715 C CA . VAL A 1 90 ? 5.489 15.797 24.717 1.00 57.53 90 VAL A CA 1
ATOM 716 C C . VAL A 1 90 ? 5.542 17.239 25.231 1.00 57.53 90 VAL A C 1
ATOM 718 O O . VAL A 1 90 ? 4.521 17.912 25.319 1.00 57.53 90 VAL A O 1
ATOM 721 N N . GLY A 1 91 ? 6.727 17.681 25.667 1.00 55.44 91 GLY A N 1
ATOM 722 C CA . GLY A 1 91 ? 6.951 19.057 26.127 1.00 55.44 91 GLY A CA 1
ATOM 723 C C . GLY A 1 91 ? 6.501 20.093 25.089 1.00 55.44 91 GLY A C 1
ATOM 724 O O . GLY A 1 91 ? 6.429 19.774 23.901 1.00 55.44 91 GLY A O 1
ATOM 725 N N . GLU A 1 92 ? 6.229 21.321 25.548 1.00 53.88 92 GLU A N 1
ATOM 726 C CA . GLU A 1 92 ? 5.617 22.484 24.857 1.00 53.88 92 GLU A CA 1
ATOM 727 C C . GLU A 1 92 ? 6.251 22.949 23.515 1.00 53.88 92 GLU A C 1
ATOM 729 O O . GLU A 1 92 ? 6.013 24.066 23.065 1.00 53.88 92 GLU A O 1
ATOM 734 N N . GLY A 1 93 ? 7.032 22.118 22.822 1.00 55.81 93 GLY A N 1
ATOM 735 C CA . GLY A 1 93 ? 7.632 22.407 21.518 1.00 55.81 93 GLY A CA 1
ATOM 736 C C . GLY A 1 93 ? 7.460 21.330 20.441 1.00 55.81 93 GLY A C 1
ATOM 737 O O . GLY A 1 93 ? 8.010 21.494 19.355 1.00 55.81 93 GLY A O 1
ATOM 738 N N . SER A 1 94 ? 6.740 20.231 20.683 1.00 54.47 94 SER A N 1
ATOM 739 C CA . SER A 1 94 ? 6.496 19.233 19.629 1.00 54.47 94 SER A CA 1
ATOM 740 C C . SER A 1 94 ? 5.207 19.539 18.879 1.00 54.47 94 SER A C 1
ATOM 742 O O . SER A 1 94 ? 4.132 19.612 19.472 1.00 54.47 94 SER A O 1
ATOM 744 N N . ALA A 1 95 ? 5.334 19.694 17.561 1.00 58.09 95 ALA A N 1
ATOM 745 C CA . ALA A 1 95 ? 4.220 19.931 16.660 1.00 58.09 95 ALA A CA 1
ATOM 746 C C . ALA A 1 95 ? 3.119 18.879 16.860 1.00 58.09 95 ALA A C 1
ATOM 748 O O . ALA A 1 95 ? 3.370 17.674 16.875 1.00 58.09 95 ALA A O 1
ATOM 749 N N . ASP A 1 96 ? 1.893 19.359 17.032 1.00 57.00 96 ASP A N 1
ATOM 750 C CA . ASP A 1 96 ? 0.695 18.537 17.090 1.00 57.00 96 ASP A CA 1
ATOM 751 C C . ASP A 1 96 ? 0.386 18.002 15.684 1.00 57.00 96 ASP A C 1
ATOM 753 O O . ASP A 1 96 ? -0.299 18.639 14.884 1.00 57.00 96 ASP A O 1
ATOM 757 N N . TRP A 1 97 ? 0.922 16.823 15.372 1.00 51.00 97 TRP A N 1
ATOM 758 C CA . TRP A 1 97 ? 0.703 16.136 14.097 1.00 51.00 97 TRP A CA 1
ATOM 759 C C . TRP A 1 97 ? -0.727 15.596 13.932 1.00 51.00 97 TRP A C 1
ATOM 761 O O . TRP A 1 97 ? -1.022 14.993 12.907 1.00 51.00 97 TRP A O 1
ATOM 771 N N . SER A 1 98 ? -1.617 15.774 14.920 1.00 48.19 98 SER A N 1
ATOM 772 C CA . SER A 1 98 ? -3.024 15.356 14.821 1.00 48.19 98 SER A CA 1
ATOM 773 C C . SER A 1 98 ? -3.932 16.391 14.149 1.00 48.19 98 SER A C 1
ATOM 775 O O . SER A 1 98 ? -5.111 16.117 13.932 1.00 48.19 98 SER A O 1
ATOM 777 N N . LYS A 1 99 ? -3.386 17.569 13.821 1.00 48.41 99 LYS A N 1
ATOM 778 C CA . LYS A 1 99 ? -4.100 18.688 13.187 1.00 48.41 99 LYS A CA 1
ATOM 779 C C . LYS A 1 99 ? -3.822 18.857 11.691 1.00 48.41 99 LYS A C 1
ATOM 781 O O . LYS A 1 99 ? -4.289 19.840 11.117 1.00 48.41 99 LYS A O 1
ATOM 786 N N . TYR A 1 100 ? -3.085 17.928 11.087 1.00 42.34 100 TYR A N 1
ATOM 787 C CA . TYR A 1 100 ? -2.838 17.862 9.648 1.00 42.34 100 TYR A CA 1
ATOM 788 C C . TYR A 1 100 ? -3.406 16.562 9.089 1.00 42.34 100 TYR A C 1
ATOM 790 O O . TYR A 1 100 ? -3.073 15.493 9.653 1.00 42.34 100 TYR A O 1
#

Secondary structure (DSSP, 8-state):
-------TTTTS-BTTB----SSEEE-SS--STT---EEE-SSSTTS-TTTGGGPPP-GGGHHHHHHHHTEETTEETHHHHHTT--GGGS-TTS--GGG-

Sequence (100 aa):
MHGQEVVSNTCKPGRFTPYHQGTEIWYPASMRPGSSYVECVGTPKGEDATCSNTFLFNYNHYELYTFDHRHYFAVQVPEFGKTGCNISTVGEGSADWSKY

Foldseek 3Di:
DDDPPPPPPLQDDDPPDDWAAQWDWAQPDDQAPPGDIDIQNAPPGRQRCPGPVVDDDDPVCVVVVVQRVQAHNNDGVCVVVVVVPPVVPVPPPDDPPVVD

Organism: NCBI:txid51022